Protein AF-A0A838DLK0-F1 (afdb_monomer)

Mean predicted aligned error: 10.96 Å

Structure (mmCIF, N/CA/C/O backbone):
data_AF-A0A838DLK0-F1
#
_entry.id   AF-A0A838DLK0-F1
#
loop_
_atom_site.group_PDB
_atom_site.id
_atom_site.type_symbol
_atom_site.label_atom_id
_atom_site.label_alt_id
_a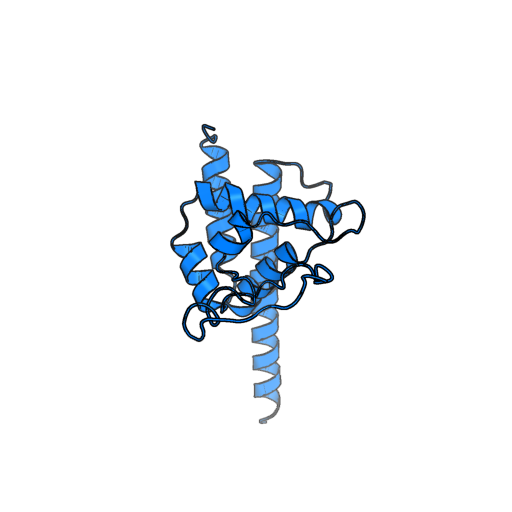tom_site.label_comp_id
_atom_site.label_asym_id
_atom_site.label_entity_id
_atom_site.label_seq_id
_atom_site.pdbx_PDB_ins_code
_atom_site.Cartn_x
_atom_site.Cartn_y
_atom_site.Cartn_z
_atom_site.occupancy
_atom_site.B_iso_or_equiv
_atom_site.auth_seq_id
_atom_site.auth_comp_id
_atom_site.auth_asym_id
_atom_site.auth_atom_id
_atom_site.pdbx_PDB_model_num
ATOM 1 N N . MET A 1 1 ? -13.043 15.532 -3.828 1.00 44.38 1 MET A N 1
ATOM 2 C CA . MET A 1 1 ? -12.126 15.824 -4.956 1.00 44.38 1 MET A CA 1
ATOM 3 C C . MET A 1 1 ? -12.440 14.840 -6.082 1.00 44.38 1 MET A C 1
ATOM 5 O O . MET A 1 1 ? -12.544 13.656 -5.796 1.00 44.38 1 MET A O 1
ATOM 9 N N . LYS A 1 2 ? -12.703 15.283 -7.321 1.00 53.03 2 LYS A N 1
ATOM 10 C CA . LYS A 1 2 ? -13.070 14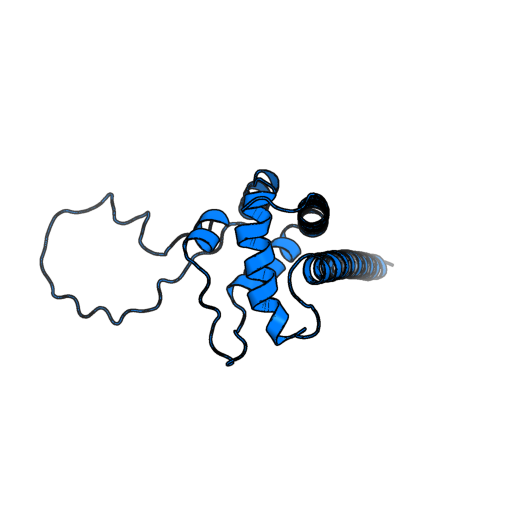.371 -8.423 1.00 53.03 2 LYS A CA 1
ATOM 11 C C . LYS A 1 2 ? -11.785 13.797 -9.023 1.00 53.03 2 LYS A C 1
ATOM 13 O O . LYS A 1 2 ? -11.069 14.506 -9.721 1.00 53.03 2 LYS A O 1
ATOM 18 N N . MET A 1 3 ? -11.459 12.552 -8.689 1.00 62.09 3 MET A N 1
ATOM 19 C CA . MET A 1 3 ? -10.243 11.901 -9.180 1.00 62.09 3 MET A CA 1
ATOM 20 C C . MET A 1 3 ? -10.361 11.653 -10.683 1.00 62.09 3 MET A C 1
ATOM 22 O O . MET A 1 3 ? -11.396 11.195 -11.171 1.00 62.09 3 MET A O 1
ATOM 26 N N . ASN A 1 4 ? -9.300 11.981 -11.419 1.00 76.12 4 ASN A N 1
ATOM 27 C CA . ASN A 1 4 ? -9.220 11.719 -12.851 1.00 76.12 4 ASN A CA 1
ATOM 28 C C . ASN A 1 4 ? -9.356 10.199 -13.096 1.00 76.12 4 ASN A C 1
ATOM 30 O O . ASN A 1 4 ? -8.825 9.390 -12.330 1.00 76.12 4 ASN A O 1
ATOM 34 N N . SER A 1 5 ? -10.072 9.794 -14.148 1.00 78.25 5 SER A N 1
ATOM 35 C CA . SER A 1 5 ? -10.295 8.382 -14.497 1.00 78.25 5 SER A CA 1
ATOM 36 C C . SER A 1 5 ? -8.986 7.604 -14.670 1.00 78.25 5 SER A C 1
ATOM 38 O O . SER A 1 5 ? -8.911 6.429 -14.303 1.00 78.25 5 SER A O 1
ATOM 40 N N . GLN A 1 6 ? -7.934 8.271 -15.153 1.00 78.50 6 GLN A N 1
ATOM 41 C CA . GLN A 1 6 ? -6.590 7.701 -15.239 1.00 78.50 6 GLN A CA 1
ATOM 42 C C . GLN A 1 6 ? -6.017 7.391 -13.856 1.00 78.50 6 GLN A C 1
ATOM 44 O O . GLN A 1 6 ? -5.591 6.266 -13.613 1.00 78.50 6 GLN A O 1
ATOM 49 N N . PHE A 1 7 ? -6.083 8.343 -12.923 1.00 81.31 7 PHE A N 1
ATOM 50 C CA . PHE A 1 7 ? -5.596 8.140 -11.558 1.00 81.31 7 PHE A CA 1
ATOM 51 C C . PHE A 1 7 ? -6.311 6.965 -10.876 1.00 81.31 7 PHE A C 1
ATOM 53 O O . PHE A 1 7 ? -5.663 6.108 -10.284 1.00 81.31 7 PHE A O 1
ATOM 60 N N . ARG A 1 8 ? -7.637 6.856 -11.035 1.00 85.44 8 ARG A N 1
ATOM 61 C CA . ARG A 1 8 ? -8.412 5.725 -10.496 1.00 85.44 8 ARG A CA 1
ATOM 62 C C . ARG A 1 8 ? -7.973 4.377 -11.079 1.00 85.44 8 ARG A C 1
ATOM 64 O O . ARG A 1 8 ? -7.964 3.377 -10.368 1.00 85.44 8 ARG A O 1
ATOM 71 N N . THR A 1 9 ? -7.610 4.349 -12.361 1.00 88.25 9 THR A N 1
ATOM 72 C CA . THR A 1 9 ? -7.126 3.134 -13.033 1.00 88.25 9 THR A CA 1
ATOM 73 C C . THR A 1 9 ? -5.785 2.690 -12.455 1.00 88.25 9 THR A C 1
ATOM 75 O O . THR A 1 9 ? -5.633 1.522 -12.104 1.00 88.25 9 THR A O 1
ATOM 78 N N . PHE A 1 10 ? -4.844 3.620 -12.279 1.00 87.88 10 PHE A N 1
ATOM 79 C CA . PHE A 1 10 ? -3.555 3.314 -11.658 1.00 87.88 10 PHE A CA 1
ATOM 80 C C . PHE A 1 10 ? -3.694 2.931 -10.186 1.00 87.88 10 PHE A C 1
ATOM 82 O O . PHE A 1 10 ? -3.082 1.957 -9.765 1.00 87.88 10 PHE A O 1
ATOM 89 N N . ALA A 1 11 ? -4.549 3.614 -9.423 1.00 90.56 11 ALA A N 1
ATOM 90 C CA . ALA A 1 11 ? -4.811 3.256 -8.033 1.00 90.56 11 ALA A CA 1
ATOM 91 C C . ALA A 1 11 ? -5.357 1.827 -7.903 1.00 90.56 11 ALA A C 1
ATOM 93 O O . ALA A 1 11 ? -4.884 1.053 -7.074 1.00 90.56 11 ALA A O 1
ATOM 94 N N . LYS A 1 12 ? -6.293 1.442 -8.780 1.00 93.06 12 LYS A N 1
ATOM 95 C CA . LYS A 1 12 ? -6.797 0.066 -8.838 1.00 93.06 12 LYS A CA 1
ATOM 96 C C . LYS A 1 12 ? -5.695 -0.928 -9.205 1.00 93.06 12 LYS A C 1
ATOM 98 O O . LYS A 1 12 ? -5.647 -2.013 -8.639 1.00 93.06 12 LYS A O 1
ATOM 103 N N . GLN A 1 13 ? -4.820 -0.569 -10.140 1.00 93.88 13 GLN A N 1
ATOM 104 C CA . GLN A 1 13 ? -3.703 -1.424 -10.528 1.00 93.88 13 GLN A CA 1
ATOM 105 C C . GLN A 1 13 ? -2.731 -1.642 -9.362 1.00 93.88 13 GLN A C 1
ATOM 107 O O . GLN A 1 13 ? -2.374 -2.782 -9.089 1.00 93.88 13 GLN A O 1
ATOM 112 N N . VAL A 1 14 ? -2.382 -0.582 -8.629 1.00 95.12 14 VAL A N 1
ATOM 113 C CA . VAL A 1 14 ? -1.575 -0.672 -7.403 1.00 95.12 14 VAL A CA 1
ATOM 114 C C . VAL A 1 14 ? -2.255 -1.572 -6.373 1.00 95.12 14 VAL A C 1
ATOM 116 O O . VAL A 1 14 ? -1.591 -2.422 -5.795 1.00 95.12 14 VAL A O 1
ATOM 119 N N . GLN A 1 15 ? -3.569 -1.437 -6.167 1.00 95.56 15 GLN A N 1
ATOM 120 C CA . GLN A 1 15 ? -4.317 -2.295 -5.243 1.00 95.56 15 GLN A CA 1
ATOM 121 C C . GLN A 1 15 ? -4.236 -3.773 -5.649 1.00 95.56 15 GLN A C 1
ATOM 123 O O . GLN A 1 15 ? -3.999 -4.628 -4.801 1.00 95.56 15 GLN A O 1
ATOM 128 N N . VAL A 1 16 ? -4.384 -4.078 -6.943 1.00 95.19 16 VAL A N 1
ATOM 129 C CA . VAL A 1 16 ? -4.248 -5.445 -7.473 1.00 95.19 16 VAL A CA 1
ATOM 130 C C . VAL A 1 16 ? -2.827 -5.975 -7.287 1.00 95.19 16 VAL A C 1
ATOM 132 O O . VAL A 1 16 ? -2.666 -7.089 -6.799 1.00 95.19 16 VAL A O 1
ATOM 135 N N . ASP A 1 17 ? -1.808 -5.192 -7.644 1.00 95.62 17 ASP A N 1
ATOM 136 C CA . ASP A 1 17 ? -0.405 -5.610 -7.540 1.00 95.62 17 ASP A CA 1
ATOM 137 C C . ASP A 1 17 ? 0.019 -5.793 -6.070 1.00 95.62 17 ASP A C 1
ATOM 139 O O . ASP A 1 17 ? 0.738 -6.734 -5.743 1.00 95.62 17 ASP A O 1
ATOM 143 N N . LEU A 1 18 ? -0.484 -4.955 -5.160 1.00 95.56 18 LEU A N 1
ATOM 144 C CA . LEU A 1 18 ? -0.260 -5.088 -3.721 1.00 95.56 18 LEU A CA 1
ATOM 145 C C . LEU A 1 18 ? -0.928 -6.359 -3.172 1.00 95.56 18 LEU A C 1
ATOM 147 O O . LEU A 1 18 ? -0.301 -7.131 -2.450 1.00 95.56 18 LEU A O 1
ATOM 151 N N . LEU A 1 19 ? -2.181 -6.618 -3.557 1.00 95.50 19 LEU A N 1
ATOM 152 C CA . LEU A 1 19 ? -2.924 -7.824 -3.176 1.00 95.50 19 LEU A CA 1
ATOM 153 C C . LEU A 1 19 ? -2.442 -9.095 -3.893 1.00 95.50 19 LEU A C 1
ATOM 155 O O . LEU A 1 19 ? -2.937 -10.178 -3.583 1.00 95.50 19 LEU A O 1
ATOM 159 N N . ALA A 1 20 ? -1.496 -8.999 -4.827 1.00 94.88 20 ALA A N 1
ATOM 160 C CA . ALA A 1 20 ? -0.830 -10.157 -5.419 1.00 94.88 20 ALA A CA 1
ATOM 161 C C . ALA A 1 20 ? 0.339 -10.668 -4.557 1.00 94.88 20 ALA A C 1
ATOM 163 O O . ALA A 1 20 ? 0.778 -11.804 -4.736 1.00 94.88 20 ALA A O 1
ATOM 164 N N . LEU A 1 21 ? 0.833 -9.869 -3.603 1.00 92.88 21 LEU A N 1
ATOM 165 C CA . LEU A 1 21 ? 1.842 -10.307 -2.637 1.00 92.88 21 LEU A CA 1
ATOM 166 C C . LEU A 1 21 ? 1.270 -11.380 -1.705 1.00 92.88 21 LEU A C 1
ATOM 168 O O . LEU A 1 21 ? 0.092 -11.338 -1.348 1.00 92.88 21 LEU A O 1
ATOM 172 N N . ASN A 1 22 ? 2.094 -12.328 -1.256 1.00 92.38 22 ASN A N 1
ATOM 173 C CA . ASN A 1 22 ? 1.677 -13.241 -0.188 1.00 92.38 22 ASN A CA 1
ATOM 174 C C . ASN A 1 22 ? 1.402 -12.458 1.117 1.00 92.38 22 ASN A C 1
ATOM 176 O O . ASN A 1 22 ? 1.761 -11.288 1.240 1.00 92.38 22 ASN A O 1
ATOM 180 N N . ASP A 1 23 ? 0.743 -13.085 2.091 1.00 91.25 23 ASP A N 1
ATOM 181 C CA . ASP A 1 23 ? 0.352 -12.414 3.341 1.00 91.25 23 ASP A CA 1
ATOM 182 C C . ASP A 1 23 ? 1.540 -11.806 4.102 1.00 91.25 23 ASP A C 1
ATOM 184 O O . ASP A 1 23 ? 1.426 -10.707 4.644 1.00 91.25 23 ASP A O 1
ATOM 188 N N . ALA A 1 24 ? 2.685 -12.493 4.123 1.00 90.12 24 ALA A N 1
ATOM 189 C CA . ALA A 1 24 ? 3.868 -12.038 4.844 1.00 90.12 24 ALA A 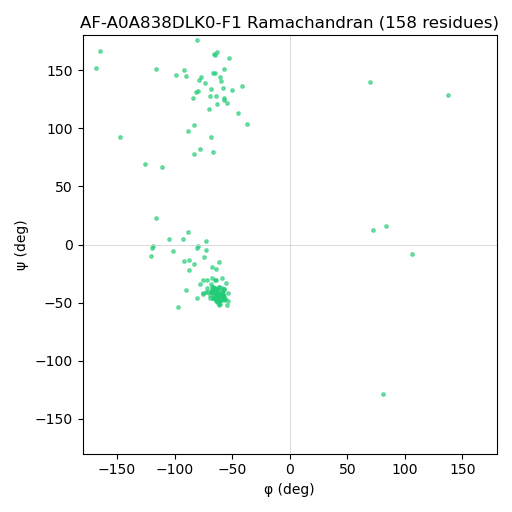CA 1
ATOM 190 C C . ALA A 1 24 ? 4.491 -10.797 4.191 1.00 90.12 24 ALA A C 1
ATOM 192 O O . ALA A 1 24 ? 4.805 -9.831 4.886 1.00 90.12 24 ALA A O 1
ATOM 193 N N . ASP A 1 25 ? 4.641 -10.801 2.868 1.00 92.00 25 ASP A N 1
ATOM 194 C CA . ASP A 1 25 ? 5.211 -9.681 2.121 1.00 92.00 25 ASP A CA 1
ATOM 195 C C . ASP A 1 25 ? 4.253 -8.492 2.097 1.00 92.00 25 ASP A C 1
ATOM 197 O O . ASP A 1 25 ? 4.684 -7.373 2.351 1.00 92.00 25 ASP A O 1
ATOM 201 N N . LEU A 1 26 ? 2.949 -8.729 1.916 1.00 93.56 26 LEU A N 1
ATOM 202 C CA . LEU A 1 26 ? 1.925 -7.691 2.037 1.00 93.56 26 LEU A CA 1
ATOM 203 C C . LEU A 1 26 ? 2.010 -6.984 3.395 1.00 93.56 26 LEU A C 1
ATOM 205 O O . LEU A 1 26 ? 2.080 -5.755 3.458 1.00 93.56 26 LEU A O 1
ATOM 209 N N . PHE A 1 27 ? 2.020 -7.765 4.478 1.00 93.44 27 PHE A N 1
ATOM 210 C CA . PHE A 1 27 ? 2.108 -7.232 5.831 1.00 93.44 27 PHE A CA 1
ATOM 211 C C . PHE A 1 27 ? 3.407 -6.455 6.042 1.00 93.44 27 PHE A C 1
ATOM 213 O O . PHE A 1 27 ? 3.365 -5.322 6.514 1.00 93.44 27 PHE A O 1
ATOM 220 N N . ARG A 1 28 ? 4.555 -7.02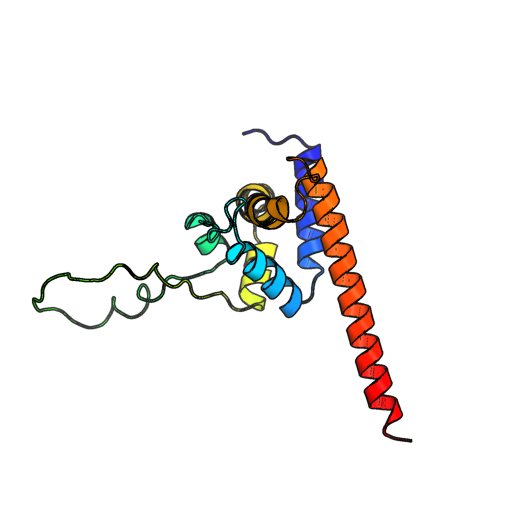2 5.652 1.00 91.56 28 ARG A N 1
ATOM 221 C CA . ARG A 1 28 ? 5.859 -6.360 5.787 1.00 91.56 28 ARG A CA 1
ATOM 222 C C . ARG A 1 28 ? 5.920 -5.055 5.006 1.00 91.56 28 ARG A C 1
ATOM 224 O O . ARG A 1 28 ? 6.406 -4.073 5.552 1.00 91.56 28 ARG A O 1
ATOM 231 N N . THR A 1 29 ? 5.413 -5.025 3.775 1.00 93.56 29 THR A N 1
ATOM 232 C CA . THR A 1 29 ? 5.386 -3.818 2.943 1.00 93.56 29 THR A CA 1
ATOM 233 C C . THR A 1 29 ? 4.548 -2.717 3.591 1.00 93.56 29 THR A C 1
ATOM 235 O O . THR A 1 29 ? 5.048 -1.608 3.763 1.00 93.56 29 THR A O 1
ATOM 238 N N . ILE A 1 30 ? 3.315 -3.013 4.021 1.00 93.81 30 ILE A N 1
ATOM 239 C CA . ILE A 1 30 ? 2.469 -2.024 4.710 1.00 93.81 30 ILE A CA 1
ATOM 240 C C . ILE A 1 30 ? 3.105 -1.574 6.027 1.00 93.81 30 ILE A C 1
ATOM 242 O O . ILE A 1 30 ? 3.163 -0.380 6.306 1.00 93.81 30 ILE A O 1
ATOM 246 N N . HIS A 1 31 ? 3.616 -2.512 6.824 1.00 90.88 31 HIS A N 1
ATOM 247 C CA . HIS A 1 31 ? 4.211 -2.204 8.119 1.00 90.88 31 HIS A CA 1
ATOM 248 C C . HIS A 1 31 ? 5.481 -1.359 7.982 1.00 90.88 31 HIS A C 1
ATOM 250 O O . HIS A 1 31 ? 5.694 -0.440 8.769 1.00 90.88 31 HIS A O 1
ATOM 256 N N . GLN A 1 32 ? 6.290 -1.612 6.951 1.00 90.06 32 GLN A N 1
ATOM 257 C CA . GLN A 1 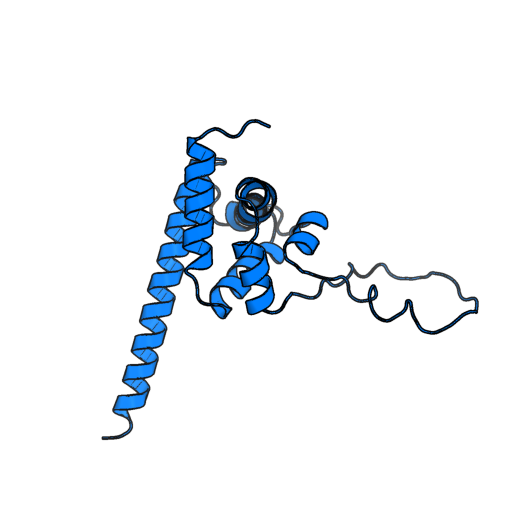32 ? 7.444 -0.782 6.620 1.00 90.06 32 GLN A CA 1
ATOM 258 C C . GLN A 1 32 ? 7.022 0.629 6.209 1.00 90.06 32 GLN A C 1
ATOM 260 O O . GLN A 1 32 ? 7.693 1.583 6.588 1.00 90.06 32 GLN A O 1
ATOM 265 N N . TRP A 1 33 ? 5.915 0.783 5.476 1.00 92.44 33 TRP A N 1
ATOM 266 C CA . TRP A 1 33 ? 5.410 2.116 5.155 1.00 92.44 33 TRP A CA 1
ATOM 267 C C . TRP A 1 33 ? 4.892 2.860 6.383 1.00 92.44 33 TRP A C 1
ATOM 269 O O . TRP A 1 33 ? 5.112 4.062 6.501 1.00 92.44 33 TRP A O 1
ATOM 279 N N . VAL A 1 34 ? 4.258 2.149 7.319 1.00 89.25 34 VAL A N 1
ATOM 280 C CA . VAL A 1 34 ? 3.817 2.720 8.599 1.00 89.25 34 VAL A CA 1
ATOM 281 C C . VAL A 1 34 ? 5.002 3.154 9.466 1.00 89.25 34 VAL A C 1
ATOM 283 O O . VAL A 1 34 ? 4.971 4.236 10.039 1.00 89.25 34 VAL A O 1
ATOM 286 N N . GLY A 1 35 ? 6.044 2.327 9.554 1.00 81.38 35 GLY A N 1
ATOM 287 C CA . GLY A 1 35 ? 7.244 2.595 10.353 1.00 81.38 35 GLY A CA 1
ATOM 288 C C . GLY A 1 35 ? 8.339 3.379 9.626 1.00 81.38 35 GLY A C 1
ATOM 289 O O . GLY A 1 35 ? 9.464 3.423 10.116 1.00 81.38 35 GLY A O 1
ATOM 290 N N . GLY A 1 36 ? 8.050 3.930 8.444 1.00 73.75 36 GLY A N 1
ATOM 291 C CA . GLY A 1 36 ? 9.027 4.657 7.641 1.00 73.75 36 GLY A CA 1
ATOM 292 C C . GLY A 1 36 ? 9.509 5.942 8.313 1.00 73.75 36 GLY A C 1
ATOM 293 O O . GLY A 1 36 ? 8.876 6.475 9.221 1.00 73.75 36 GLY A O 1
ATOM 294 N N . GLU A 1 37 ? 10.627 6.474 7.832 1.00 67.62 37 GLU A N 1
ATOM 295 C CA . GLU A 1 37 ? 11.131 7.790 8.227 1.00 67.62 37 GLU A CA 1
ATOM 296 C C . GLU A 1 37 ? 10.731 8.834 7.178 1.00 67.62 37 GLU A C 1
ATOM 298 O O . GLU A 1 37 ? 10.657 8.547 5.980 1.00 67.62 37 GLU A O 1
ATOM 303 N N . ASN A 1 38 ? 10.468 10.061 7.619 1.00 62.88 38 ASN A N 1
ATOM 304 C CA . ASN A 1 38 ? 10.228 11.202 6.745 1.00 62.88 38 ASN A CA 1
ATOM 305 C C . ASN A 1 38 ? 11.552 11.798 6.223 1.00 62.88 38 ASN A C 1
ATOM 307 O O . ASN A 1 38 ? 12.643 11.396 6.621 1.00 62.88 38 ASN A O 1
ATOM 311 N N . ALA A 1 39 ? 11.473 12.802 5.343 1.00 60.47 39 ALA A N 1
ATOM 312 C CA . ALA A 1 39 ? 12.655 13.407 4.712 1.00 60.47 39 ALA A CA 1
ATOM 313 C C . ALA A 1 39 ? 13.646 14.063 5.699 1.00 60.47 39 ALA A C 1
ATOM 315 O O . ALA A 1 39 ? 14.783 14.342 5.328 1.00 60.47 39 ALA A O 1
ATOM 316 N N . SER A 1 40 ? 13.230 14.306 6.947 1.00 60.06 40 SER A N 1
ATOM 317 C CA . SER A 1 40 ? 14.091 14.801 8.028 1.00 60.06 40 SER A CA 1
ATOM 318 C C . SER A 1 40 ? 14.713 13.691 8.889 1.00 60.06 40 SER A C 1
ATOM 320 O O . SER A 1 40 ? 15.375 14.004 9.875 1.00 60.06 40 SER A O 1
ATOM 322 N N . GLY A 1 41 ? 14.506 12.414 8.547 1.00 60.88 41 GLY A N 1
ATOM 323 C CA . GLY A 1 41 ? 14.962 11.264 9.339 1.00 60.88 41 GLY A CA 1
ATOM 324 C C . GLY A 1 41 ? 14.170 11.056 10.634 1.00 60.88 41 GLY A C 1
ATOM 325 O O . GLY A 1 41 ? 14.598 10.316 11.512 1.00 60.88 41 GLY A O 1
ATOM 326 N N . ALA A 1 42 ? 13.027 11.732 10.785 1.00 65.44 42 ALA A N 1
ATOM 327 C CA . ALA A 1 42 ? 12.121 11.528 11.907 1.00 65.44 42 ALA A CA 1
ATOM 328 C C . ALA A 1 42 ? 11.078 10.467 11.543 1.00 65.44 42 ALA A C 1
ATOM 330 O O . ALA A 1 42 ? 10.690 10.357 10.380 1.00 65.44 42 ALA A O 1
ATOM 331 N N . SER A 1 43 ? 10.595 9.725 12.542 1.00 70.25 43 SER A N 1
ATOM 332 C CA . SER A 1 43 ? 9.508 8.757 12.356 1.00 70.25 43 SER A CA 1
ATOM 333 C C . SER A 1 43 ? 8.329 9.403 11.623 1.00 70.25 43 SER A C 1
ATOM 335 O O . SER A 1 43 ? 7.930 10.533 11.936 1.00 70.25 43 SER A O 1
ATOM 337 N N . LEU A 1 44 ? 7.801 8.711 10.615 1.00 76.88 44 LEU A N 1
ATOM 338 C CA . LEU A 1 44 ? 6.666 9.191 9.850 1.00 76.88 44 LEU A CA 1
ATOM 339 C C . LEU A 1 44 ? 5.450 9.309 10.775 1.00 76.88 44 LEU A C 1
ATOM 341 O O . LEU A 1 44 ? 4.990 8.333 11.362 1.00 76.88 44 LEU A O 1
ATOM 345 N N . ASN A 1 45 ? 4.901 10.520 10.887 1.00 80.19 45 ASN A N 1
ATOM 346 C CA . ASN A 1 45 ? 3.662 10.742 11.622 1.00 80.19 45 ASN A CA 1
ATOM 347 C C . ASN A 1 45 ? 2.468 10.295 10.764 1.00 80.19 45 ASN A C 1
ATOM 349 O O . ASN A 1 45 ? 1.861 11.101 10.054 1.00 80.19 45 ASN A O 1
ATOM 353 N N . VAL A 1 46 ? 2.183 8.992 10.777 1.00 84.75 46 VAL A N 1
ATOM 354 C CA . VAL A 1 46 ? 1.048 8.411 10.056 1.00 84.75 46 VAL A CA 1
ATOM 355 C C . VAL A 1 46 ? -0.253 8.854 10.719 1.00 84.75 46 VAL A C 1
ATOM 357 O O . VAL A 1 46 ? -0.436 8.686 11.922 1.00 84.75 46 VAL A O 1
ATOM 360 N N . ALA A 1 47 ? -1.177 9.396 9.923 1.00 87.44 47 ALA A N 1
ATOM 361 C CA . ALA A 1 47 ? -2.488 9.801 10.415 1.00 87.44 47 ALA A CA 1
ATOM 362 C C . ALA A 1 47 ? -3.230 8.617 11.057 1.00 87.44 47 ALA A C 1
ATOM 364 O O . ALA A 1 47 ? -3.302 7.531 10.479 1.00 87.44 47 ALA A O 1
ATOM 365 N N . GLU A 1 48 ? -3.832 8.845 12.220 1.00 89.50 48 GLU A N 1
ATOM 366 C CA . GLU A 1 48 ? -4.520 7.804 12.994 1.00 89.50 48 GLU A CA 1
ATOM 367 C C . GLU A 1 48 ? -5.656 7.150 12.211 1.00 89.50 48 GLU A C 1
ATOM 369 O O . GLU A 1 48 ? -5.809 5.934 12.253 1.00 89.50 48 GLU A O 1
ATOM 374 N N . ASP A 1 49 ? -6.386 7.936 11.416 1.00 89.81 49 ASP A N 1
ATOM 375 C CA . ASP A 1 49 ? -7.428 7.429 10.522 1.00 89.81 49 ASP A CA 1
ATOM 376 C C . ASP A 1 49 ? -6.879 6.378 9.548 1.00 89.81 49 ASP A C 1
ATOM 378 O O . ASP A 1 49 ? -7.530 5.372 9.282 1.00 89.81 49 ASP A O 1
ATOM 382 N N . THR A 1 50 ? -5.658 6.572 9.037 1.00 91.75 50 THR A N 1
ATOM 383 C CA . THR A 1 50 ? -4.996 5.594 8.163 1.00 91.75 50 THR A CA 1
ATOM 384 C C . THR A 1 50 ? -4.650 4.321 8.928 1.00 91.75 50 THR A C 1
ATOM 386 O O . THR A 1 50 ? -4.865 3.230 8.406 1.00 91.75 50 THR A O 1
ATOM 389 N N . LEU A 1 51 ? -4.156 4.440 10.162 1.00 91.31 51 LEU A N 1
ATOM 390 C CA . LEU A 1 51 ? -3.836 3.288 11.011 1.00 91.31 51 LEU A CA 1
ATOM 391 C C . LEU A 1 51 ? -5.097 2.474 11.326 1.00 91.31 51 LEU A C 1
ATOM 393 O O . LEU A 1 51 ? -5.120 1.266 11.092 1.00 91.31 51 LEU A O 1
ATOM 397 N N . LEU A 1 52 ? -6.172 3.142 11.745 1.00 91.44 52 LEU A N 1
ATOM 398 C CA . LEU A 1 52 ? -7.460 2.516 12.043 1.00 91.44 52 LEU A CA 1
ATOM 399 C C . LEU A 1 52 ? -8.070 1.831 10.814 1.00 91.44 52 LEU A C 1
ATOM 401 O O . LEU A 1 52 ? -8.525 0.693 10.904 1.00 91.44 52 LEU A O 1
ATOM 405 N N . VAL A 1 53 ? -8.037 2.479 9.644 1.00 93.88 53 VAL A N 1
ATOM 406 C CA . VAL A 1 53 ? -8.537 1.899 8.382 1.00 93.88 53 VAL A CA 1
ATOM 407 C C . VAL A 1 53 ? -7.727 0.671 7.953 1.00 93.88 53 VAL A C 1
ATOM 409 O O . VAL A 1 53 ? -8.272 -0.246 7.336 1.00 93.88 53 VAL A O 1
ATOM 412 N N . LEU A 1 54 ? -6.439 0.624 8.294 1.00 93.44 54 LEU A N 1
ATOM 413 C CA . LEU A 1 54 ? -5.584 -0.543 8.082 1.00 93.44 54 LEU A CA 1
ATOM 414 C C . LEU A 1 54 ? -5.765 -1.624 9.159 1.00 93.44 54 LEU A C 1
ATOM 416 O O . LEU A 1 54 ? -5.172 -2.692 9.032 1.00 93.44 54 LEU A O 1
ATOM 420 N N . GLY A 1 55 ? -6.591 -1.386 10.180 1.00 92.19 55 GLY A N 1
ATOM 421 C CA . GLY A 1 55 ? -6.865 -2.331 11.261 1.00 92.19 55 GLY A CA 1
ATOM 422 C C . GLY A 1 55 ? -5.831 -2.312 12.386 1.00 92.19 55 GLY A C 1
ATOM 423 O O . GLY A 1 55 ? -5.779 -3.259 13.166 1.00 92.19 55 GLY A O 1
ATOM 424 N N . TYR A 1 56 ? -4.997 -1.273 12.468 1.00 91.06 56 TYR A N 1
ATOM 425 C CA . TYR A 1 56 ? -4.153 -1.063 13.639 1.00 91.06 56 TYR A CA 1
ATOM 426 C C . TYR A 1 56 ? -5.011 -0.572 14.804 1.00 91.06 56 TYR A C 1
ATOM 428 O O . TYR A 1 56 ? -5.873 0.292 14.634 1.00 91.06 56 TYR A O 1
ATOM 436 N N . THR A 1 57 ? -4.741 -1.085 15.998 1.00 89.12 57 THR A N 1
ATOM 437 C CA . THR A 1 57 ? -5.443 -0.707 17.229 1.00 89.12 57 THR A CA 1
ATOM 438 C C . THR A 1 57 ? -4.476 -0.044 18.202 1.00 89.12 57 THR A C 1
ATOM 440 O O . THR A 1 57 ? -3.276 -0.308 18.178 1.00 89.12 57 THR A O 1
ATOM 443 N N . ARG A 1 58 ? -4.965 0.859 19.053 1.00 83.94 58 ARG A N 1
ATOM 444 C CA . ARG A 1 58 ? -4.141 1.429 20.127 1.00 83.94 58 ARG A CA 1
ATOM 445 C C . ARG A 1 58 ? -4.071 0.450 21.293 1.00 83.94 58 ARG A C 1
ATOM 447 O O . ARG A 1 58 ? -5.114 -0.019 21.756 1.00 83.94 58 ARG A O 1
ATOM 454 N N . GLU A 1 59 ? -2.871 0.201 21.813 1.00 70.81 59 GLU A N 1
ATOM 455 C CA . GLU A 1 59 ? -2.734 -0.458 23.115 1.00 70.81 59 GLU A CA 1
ATOM 456 C C . GLU A 1 59 ? -3.487 0.349 24.183 1.00 70.81 59 GLU A C 1
ATOM 458 O O . GLU A 1 59 ? -3.277 1.553 24.318 1.00 70.81 59 GLU A O 1
ATOM 463 N N . GLY A 1 60 ? -4.413 -0.308 24.893 1.00 59.88 60 GLY A N 1
ATOM 464 C CA . GLY A 1 60 ? -5.191 0.278 25.995 1.00 59.88 60 GLY A CA 1
ATOM 465 C C . GLY A 1 60 ? -6.664 0.601 25.705 1.00 59.88 60 GLY A C 1
ATOM 466 O O . GLY A 1 60 ? -7.401 0.912 26.631 1.00 59.88 60 GLY A O 1
ATOM 467 N N . SER A 1 61 ? -7.157 0.505 24.461 1.00 51.62 61 SER A N 1
ATOM 468 C CA . SER A 1 61 ? -8.546 0.921 24.155 1.00 51.62 61 SER A CA 1
ATOM 469 C C . SER A 1 61 ? -9.622 -0.178 24.235 1.00 51.62 61 SER A C 1
ATOM 471 O O . SER A 1 61 ? -10.801 0.161 24.287 1.00 51.62 61 SER A O 1
ATOM 473 N N . GLU A 1 62 ? -9.275 -1.471 24.291 1.00 48.66 62 GLU A N 1
ATOM 474 C CA . GLU A 1 62 ? -10.282 -2.558 24.215 1.00 48.66 62 GLU A CA 1
ATOM 475 C C . GLU A 1 62 ? -10.365 -3.502 25.427 1.00 48.66 62 GLU A C 1
ATOM 477 O O . GLU A 1 62 ? -11.270 -4.333 25.482 1.00 48.66 62 GLU A O 1
ATOM 482 N N . THR A 1 63 ? -9.516 -3.351 26.449 1.00 43.69 63 THR A N 1
ATOM 483 C CA . THR A 1 63 ? -9.549 -4.233 27.639 1.00 43.69 63 THR A CA 1
ATOM 484 C C . THR A 1 63 ? -9.793 -3.540 28.978 1.00 43.69 63 THR A C 1
ATOM 486 O O . THR A 1 63 ? -10.087 -4.233 29.948 1.00 43.69 63 THR A O 1
ATOM 489 N N . GLU A 1 64 ? -9.771 -2.207 29.055 1.00 43.25 64 GLU A N 1
ATOM 490 C CA . GLU A 1 64 ? -10.001 -1.487 30.324 1.00 43.25 64 GLU A CA 1
ATOM 491 C C . GLU A 1 64 ? -11.415 -0.905 30.476 1.00 43.25 64 GLU A C 1
ATOM 493 O O . GLU A 1 64 ? -11.789 -0.457 31.555 1.00 43.25 64 GLU A O 1
ATOM 498 N N . ALA A 1 65 ? -12.270 -0.987 29.452 1.00 42.72 65 ALA A N 1
ATOM 499 C CA . ALA A 1 65 ? -13.636 -0.458 29.536 1.00 42.72 65 ALA A CA 1
ATOM 500 C C . ALA A 1 65 ? -14.638 -1.374 30.273 1.00 42.72 65 ALA A C 1
ATOM 502 O O . ALA A 1 65 ? -15.806 -1.010 30.408 1.00 42.72 65 ALA A O 1
ATOM 503 N N . LEU A 1 66 ? -14.226 -2.560 30.744 1.00 47.72 66 LEU A N 1
ATOM 504 C CA . LEU A 1 66 ? -15.148 -3.532 31.353 1.00 47.72 66 LEU A CA 1
ATOM 505 C C . LEU A 1 66 ? -14.867 -3.901 32.811 1.00 47.72 66 LEU A C 1
ATOM 507 O O . LEU A 1 66 ? -15.659 -4.648 33.382 1.00 47.72 66 LEU A O 1
ATOM 511 N N . LEU A 1 67 ? -13.821 -3.378 33.456 1.00 46.44 67 LEU A N 1
ATOM 512 C CA . LEU A 1 67 ? -13.528 -3.726 34.849 1.00 46.44 67 LEU A CA 1
ATOM 513 C C . LEU A 1 67 ? -12.896 -2.552 35.618 1.00 46.44 67 LEU A C 1
ATOM 515 O O . LEU A 1 67 ? -11.678 -2.453 35.654 1.00 46.44 67 LEU A O 1
ATOM 519 N N . HIS A 1 68 ? -13.741 -1.753 36.285 1.00 39.16 68 HIS A N 1
ATOM 520 C CA . HIS A 1 68 ? -13.598 -1.198 37.655 1.00 39.16 68 HIS A CA 1
ATOM 521 C C . HIS A 1 68 ? -14.011 0.286 37.791 1.00 39.16 68 HIS A C 1
ATOM 523 O O . HIS A 1 68 ? -13.519 1.140 37.059 1.00 39.16 68 HIS A O 1
ATOM 529 N N . PRO A 1 69 ? -14.886 0.622 38.762 1.00 51.19 69 PRO A N 1
ATOM 530 C CA . PRO A 1 69 ? -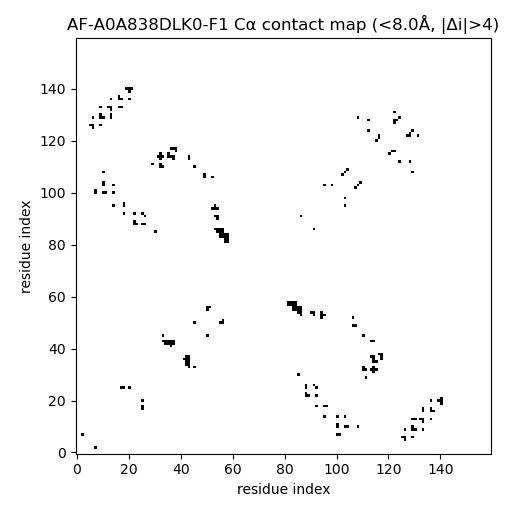15.096 1.988 39.236 1.00 51.19 69 PRO A CA 1
ATOM 531 C C . PRO A 1 69 ? -14.156 2.336 40.416 1.00 51.19 69 PRO A C 1
ATOM 533 O O . PRO A 1 69 ? -13.959 1.499 41.293 1.00 51.19 69 PRO A O 1
ATOM 536 N N . GLN A 1 70 ? -13.700 3.601 40.470 1.00 49.22 70 GLN A N 1
ATOM 537 C CA . GLN A 1 70 ? -12.845 4.250 41.501 1.00 49.22 70 GLN A CA 1
ATOM 538 C C . GLN A 1 70 ? -11.379 3.757 41.524 1.00 49.22 70 GLN A C 1
ATOM 540 O O . GLN A 1 70 ? -11.123 2.580 41.344 1.00 49.22 70 GLN A O 1
ATOM 545 N N . ASP A 1 71 ? -10.336 4.570 41.711 1.00 39.94 71 ASP A N 1
ATOM 546 C CA . ASP A 1 71 ? -10.151 5.712 42.611 1.00 39.94 71 ASP A CA 1
ATOM 547 C C . ASP A 1 71 ? -8.906 6.539 42.174 1.00 39.94 71 ASP A C 1
ATOM 549 O O . ASP A 1 71 ? -8.098 6.090 41.365 1.00 39.94 71 ASP A O 1
ATOM 553 N N . ASN A 1 72 ? -8.770 7.748 42.719 1.00 46.84 72 ASN A N 1
ATOM 554 C CA . ASN A 1 72 ? -7.740 8.776 42.487 1.00 46.84 72 ASN A CA 1
ATOM 555 C C . ASN A 1 72 ? -6.264 8.320 42.351 1.00 46.84 72 ASN A C 1
ATOM 557 O O . ASN A 1 72 ? -5.747 7.665 43.254 1.00 46.84 72 ASN A O 1
ATOM 561 N N . ALA A 1 73 ? -5.535 8.882 41.371 1.00 41.38 73 ALA A N 1
ATOM 562 C CA . ALA A 1 73 ? -4.119 9.301 41.474 1.00 41.38 73 ALA A CA 1
ATOM 563 C C . ALA A 1 73 ? -3.703 10.167 40.253 1.00 41.38 73 ALA A C 1
ATOM 565 O O . ALA A 1 73 ? -4.321 10.039 39.197 1.00 41.38 73 ALA A O 1
ATOM 566 N N . PRO A 1 74 ? -2.724 11.090 40.384 1.00 42.75 74 PRO A N 1
ATOM 567 C CA . PRO A 1 74 ? -2.510 12.184 39.439 1.00 42.75 74 PRO A CA 1
ATOM 568 C C . PRO A 1 74 ? -1.776 11.735 38.171 1.00 42.75 74 PRO A C 1
ATOM 570 O O . PRO A 1 74 ? -0.847 10.931 38.219 1.00 42.75 74 PRO A O 1
ATOM 573 N N . ALA A 1 75 ? -2.205 12.305 37.047 1.00 41.72 75 ALA A N 1
ATOM 574 C CA . ALA A 1 75 ? -1.629 12.116 35.726 1.00 41.72 75 ALA A CA 1
ATOM 575 C C . ALA A 1 75 ? -0.232 12.752 35.629 1.00 41.72 75 ALA A C 1
ATOM 577 O O . ALA A 1 75 ? -0.101 13.924 35.292 1.00 41.72 75 ALA A O 1
ATOM 578 N N . ASP A 1 76 ? 0.795 11.953 35.900 1.00 40.84 76 ASP A N 1
ATOM 579 C CA . ASP A 1 76 ? 2.125 12.100 35.304 1.00 40.84 76 ASP A CA 1
ATOM 580 C C . ASP A 1 76 ? 2.336 10.901 34.368 1.00 40.84 76 ASP A C 1
ATOM 582 O O . ASP A 1 76 ? 3.130 9.997 34.624 1.00 40.84 76 ASP A O 1
ATOM 586 N N . GLU A 1 77 ? 1.555 10.852 33.288 1.00 38.12 77 GLU A N 1
ATOM 587 C CA . GLU A 1 77 ? 1.884 9.993 32.157 1.00 38.12 77 GLU A CA 1
ATOM 588 C C . GLU A 1 77 ? 2.791 10.784 31.222 1.00 38.12 77 GLU A C 1
ATOM 590 O O . GLU A 1 77 ? 2.348 11.586 30.399 1.00 38.12 77 GLU A O 1
ATOM 595 N N . ASP A 1 78 ? 4.091 10.539 31.382 1.00 36.50 78 ASP A N 1
ATOM 596 C CA . ASP A 1 78 ? 5.053 10.557 30.286 1.00 36.50 78 ASP A CA 1
ATOM 597 C C . ASP A 1 78 ? 4.351 9.966 29.056 1.00 36.50 78 ASP A C 1
ATOM 599 O O . ASP A 1 78 ? 4.097 8.759 28.996 1.00 36.50 78 ASP A O 1
ATOM 603 N N . ALA A 1 79 ? 3.952 10.833 28.123 1.00 39.16 79 ALA A N 1
ATOM 604 C CA . ALA A 1 79 ? 3.206 10.476 26.928 1.00 39.16 79 ALA A CA 1
ATOM 605 C C . ALA A 1 79 ? 4.099 9.620 26.025 1.00 39.16 79 ALA A C 1
ATOM 607 O O . ALA A 1 79 ? 4.694 10.096 25.055 1.00 39.16 79 ALA A O 1
ATOM 608 N N . ARG A 1 80 ? 4.221 8.333 26.357 1.00 40.78 80 ARG A N 1
ATOM 609 C CA . ARG A 1 80 ? 4.729 7.332 25.432 1.00 40.78 80 ARG A CA 1
ATOM 610 C C . ARG A 1 80 ? 3.818 7.408 24.211 1.00 40.78 80 ARG A C 1
ATOM 612 O O . ARG A 1 80 ? 2.598 7.345 24.383 1.00 40.78 80 ARG A O 1
ATOM 619 N N . PRO A 1 81 ? 4.368 7.590 23.000 1.00 50.00 81 PRO A N 1
ATOM 620 C CA . PRO A 1 81 ? 3.549 7.616 21.801 1.00 50.00 81 PRO A CA 1
ATOM 621 C C . PRO A 1 81 ? 2.738 6.324 21.792 1.00 50.00 81 PRO A C 1
ATOM 623 O O . PRO A 1 81 ? 3.322 5.246 21.903 1.00 50.00 81 PRO A O 1
ATOM 626 N N . SER A 1 82 ? 1.409 6.453 21.772 1.00 57.69 82 SER A N 1
ATOM 627 C CA . SER A 1 82 ? 0.477 5.333 21.864 1.00 57.69 82 SER A CA 1
ATOM 628 C C . SER A 1 82 ? 0.946 4.220 20.935 1.00 57.69 82 SER A C 1
ATOM 630 O O . SER A 1 82 ? 1.013 4.406 19.718 1.00 57.69 82 SER A O 1
ATOM 632 N N . GLN A 1 83 ? 1.359 3.095 21.515 1.00 77.19 83 GLN A N 1
ATOM 633 C CA . GLN A 1 83 ? 1.914 2.000 20.743 1.00 77.19 83 GLN A CA 1
ATOM 634 C C . GLN A 1 83 ? 0.764 1.377 19.947 1.00 77.19 83 GLN A C 1
ATOM 636 O O . GLN A 1 83 ? -0.232 0.921 20.508 1.00 77.19 83 GLN A O 1
ATOM 641 N N . TRP A 1 84 ? 0.855 1.446 18.621 1.00 85.56 84 TRP A N 1
ATOM 642 C CA . TRP A 1 84 ? -0.142 0.862 17.732 1.00 85.56 84 TRP A CA 1
ATOM 643 C C . TRP A 1 84 ? 0.164 -0.622 17.531 1.00 85.56 84 TRP A C 1
ATOM 645 O O . TRP A 1 84 ? 1.267 -0.988 17.118 1.00 85.56 84 TRP A O 1
ATOM 655 N N . GLN A 1 85 ? -0.814 -1.483 17.794 1.00 88.19 85 GLN A N 1
ATOM 656 C CA . GLN A 1 85 ? -0.746 -2.904 17.484 1.00 88.19 85 GLN A CA 1
ATOM 657 C C . GLN A 1 85 ? -1.098 -3.126 16.019 1.00 88.19 85 GLN A C 1
ATOM 659 O O . GLN A 1 85 ? -2.099 -2.617 15.517 1.00 88.19 85 GLN A O 1
ATOM 664 N N . ALA A 1 86 ? -0.262 -3.899 15.330 1.00 89.94 86 ALA A N 1
ATOM 665 C CA . ALA A 1 86 ? -0.495 -4.246 13.940 1.00 89.94 86 ALA A CA 1
ATOM 666 C C . ALA A 1 86 ? -1.576 -5.340 13.812 1.00 89.94 86 ALA A C 1
ATOM 668 O O . ALA A 1 86 ? -1.619 -6.258 14.636 1.00 89.94 86 ALA A O 1
ATOM 669 N N . PRO A 1 87 ? -2.415 -5.294 12.763 1.00 91.12 87 PRO A N 1
ATOM 670 C CA . PRO A 1 87 ? -3.394 -6.342 12.479 1.00 91.12 87 PRO A CA 1
ATOM 671 C C . PRO A 1 87 ? -2.712 -7.668 12.118 1.00 91.12 87 PRO A C 1
ATOM 673 O O . PRO A 1 87 ? -1.553 -7.706 11.702 1.00 91.12 87 PRO A O 1
ATOM 676 N N . SER A 1 88 ? -3.459 -8.775 12.161 1.00 93.12 88 SER A N 1
ATOM 677 C CA . SER A 1 88 ? -2.972 -10.013 11.545 1.00 93.12 88 SER A CA 1
ATOM 678 C C . SER A 1 88 ? -2.851 -9.849 10.016 1.00 93.12 88 SER A C 1
ATOM 680 O O . SER A 1 88 ? -3.677 -9.154 9.412 1.00 93.12 88 SER A O 1
ATOM 682 N N . PRO A 1 89 ? -1.884 -10.513 9.350 1.00 92.88 89 PRO A N 1
ATOM 683 C CA . PRO A 1 89 ? -1.707 -10.405 7.898 1.00 92.88 89 PRO A CA 1
ATOM 684 C C . PRO A 1 89 ? -2.980 -10.706 7.092 1.00 92.88 89 PRO A C 1
ATOM 686 O O . PRO A 1 89 ? -3.329 -9.978 6.163 1.00 92.88 89 PRO A O 1
ATOM 689 N N . HIS A 1 90 ? -3.729 -11.735 7.498 1.00 93.38 90 HIS A N 1
ATOM 690 C CA . HIS A 1 90 ? -4.993 -12.100 6.861 1.00 93.38 90 HIS A CA 1
ATOM 691 C C . HIS A 1 90 ? -6.080 -11.033 7.074 1.00 93.38 90 HIS A C 1
ATOM 693 O O . HIS A 1 90 ? -6.864 -10.743 6.164 1.00 93.38 90 HIS A O 1
ATOM 699 N N . HIS A 1 91 ? -6.153 -10.436 8.270 1.00 93.62 91 HIS A N 1
ATOM 700 C CA . HIS A 1 91 ? -7.110 -9.367 8.548 1.00 93.62 91 HIS A CA 1
ATOM 701 C C . HIS A 1 91 ? -6.809 -8.128 7.699 1.00 93.62 91 HIS A C 1
ATOM 703 O O . HIS A 1 91 ? -7.703 -7.629 7.017 1.00 93.62 91 HIS A O 1
ATOM 709 N N . LEU A 1 92 ? -5.539 -7.719 7.632 1.00 94.62 92 LEU A N 1
ATOM 710 C CA . LEU A 1 92 ? -5.080 -6.630 6.769 1.00 94.62 92 LEU A CA 1
ATOM 711 C C . LEU A 1 92 ? -5.440 -6.878 5.297 1.00 94.62 92 LEU A C 1
ATOM 713 O O . LEU A 1 92 ? -6.003 -6.004 4.640 1.00 94.62 92 LEU A O 1
ATOM 717 N N . ARG A 1 93 ? -5.180 -8.085 4.778 1.00 96.31 93 ARG A N 1
ATOM 718 C CA . ARG A 1 93 ? -5.561 -8.454 3.407 1.00 96.31 93 ARG A CA 1
ATOM 719 C C . ARG A 1 93 ? -7.062 -8.326 3.177 1.00 96.31 93 ARG A C 1
ATOM 721 O O . ARG A 1 93 ? -7.485 -7.813 2.141 1.00 96.31 93 ARG A O 1
ATOM 728 N N . THR A 1 94 ? -7.861 -8.788 4.136 1.00 95.75 94 THR A N 1
ATOM 729 C CA . THR A 1 94 ? -9.324 -8.718 4.062 1.00 95.75 94 THR A CA 1
ATOM 730 C C . THR A 1 94 ? -9.786 -7.265 3.975 1.00 95.75 94 THR A C 1
ATOM 732 O O . THR A 1 94 ? -10.556 -6.937 3.074 1.00 95.75 94 THR A O 1
ATOM 735 N N . LEU A 1 95 ? -9.257 -6.388 4.836 1.00 95.88 95 LEU A N 1
ATOM 736 C CA . LEU A 1 95 ? -9.552 -4.952 4.819 1.00 95.88 95 LEU A CA 1
ATOM 737 C C . LEU A 1 95 ? -9.163 -4.307 3.485 1.00 95.88 95 LEU A C 1
ATOM 739 O O . LEU A 1 95 ? -9.973 -3.622 2.870 1.00 95.88 95 LEU A O 1
ATOM 743 N N . LEU A 1 96 ? -7.955 -4.573 2.984 1.00 95.44 96 LEU A N 1
ATOM 744 C CA . LEU A 1 96 ? -7.484 -4.027 1.706 1.00 95.44 96 LEU A CA 1
ATOM 745 C C . LEU A 1 96 ? -8.286 -4.537 0.501 1.00 95.44 96 LEU A C 1
ATOM 747 O O . LEU A 1 96 ? -8.427 -3.821 -0.491 1.00 95.44 96 LEU A O 1
ATOM 751 N N . THR A 1 97 ? -8.816 -5.759 0.576 1.00 95.25 97 THR A N 1
ATOM 752 C CA . THR A 1 97 ? -9.646 -6.354 -0.482 1.00 95.25 97 THR A CA 1
ATOM 753 C C . THR A 1 97 ? -11.029 -5.710 -0.548 1.00 95.25 97 THR A C 1
ATOM 755 O O . THR A 1 97 ? -11.569 -5.523 -1.637 1.00 95.25 97 THR A O 1
ATOM 758 N N . THR A 1 98 ? -11.615 -5.369 0.602 1.00 95.25 98 THR A N 1
ATOM 759 C CA . THR A 1 98 ? -12.945 -4.744 0.679 1.00 95.25 98 THR A CA 1
ATOM 760 C C . THR A 1 98 ? -12.905 -3.218 0.570 1.00 95.25 98 THR A C 1
ATOM 762 O O . THR A 1 98 ? -13.943 -2.596 0.346 1.00 95.25 98 THR A O 1
ATOM 765 N N . MET A 1 99 ? -11.723 -2.611 0.698 1.00 95.38 99 MET A N 1
ATOM 766 C CA . MET A 1 99 ? -11.515 -1.168 0.625 1.00 95.38 99 MET A CA 1
ATOM 767 C C . MET A 1 99 ? -11.858 -0.603 -0.760 1.00 95.38 99 MET A C 1
ATOM 769 O O . MET A 1 99 ? -11.337 -1.055 -1.785 1.00 95.38 99 MET A O 1
ATOM 773 N N . ASP A 1 100 ? -12.700 0.438 -0.790 1.00 94.50 100 ASP A N 1
ATOM 774 C CA . ASP A 1 100 ? -12.975 1.187 -2.018 1.00 94.50 100 ASP A CA 1
ATOM 775 C C . ASP A 1 100 ? -11.693 1.825 -2.563 1.00 94.50 100 ASP A C 1
ATOM 777 O O . ASP A 1 100 ? -10.856 2.326 -1.814 1.00 94.50 100 ASP A O 1
ATOM 781 N N . VAL A 1 101 ? -11.570 1.874 -3.888 1.00 92.56 101 VAL A N 1
ATOM 782 C CA . VAL A 1 101 ? -10.370 2.381 -4.565 1.00 92.56 101 VAL A CA 1
ATOM 783 C C . VAL A 1 101 ? -10.039 3.835 -4.203 1.00 92.56 101 VAL A C 1
ATOM 785 O O . VAL A 1 101 ? -8.869 4.216 -4.222 1.00 92.56 101 VAL A O 1
ATOM 788 N N . ASN A 1 102 ? -11.034 4.666 -3.867 1.00 91.56 102 ASN A N 1
ATOM 789 C CA 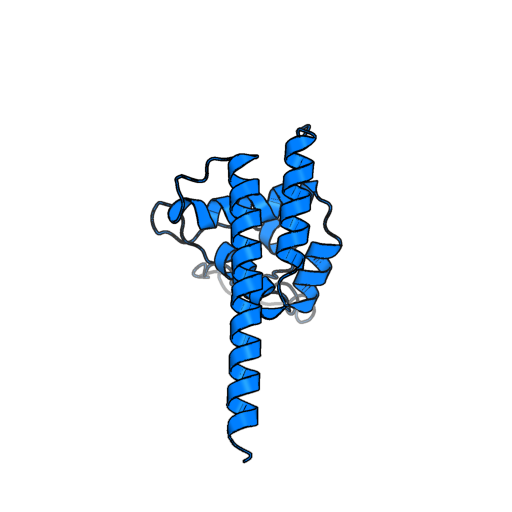. ASN A 1 102 ? -10.772 6.047 -3.462 1.00 91.56 102 ASN A CA 1
ATOM 790 C C . ASN A 1 102 ? -10.205 6.103 -2.040 1.00 91.56 102 ASN A C 1
ATOM 792 O O . ASN A 1 102 ? -9.242 6.829 -1.815 1.00 91.56 102 ASN A O 1
ATOM 796 N N . LEU A 1 103 ? -10.749 5.304 -1.114 1.00 92.81 103 LEU A N 1
ATOM 797 C CA . LEU A 1 103 ? -10.196 5.155 0.238 1.00 92.81 103 LEU A CA 1
ATOM 798 C C . LEU A 1 103 ? -8.790 4.552 0.191 1.00 92.81 103 LEU A C 1
ATOM 800 O O . LEU A 1 103 ? -7.880 5.055 0.843 1.00 92.81 103 LEU A O 1
ATOM 804 N N . PHE A 1 104 ? -8.588 3.541 -0.653 1.00 94.75 104 PHE A N 1
ATOM 805 C CA . PHE A 1 104 ? -7.281 2.941 -0.888 1.00 94.75 104 PHE A CA 1
ATOM 806 C C . PHE A 1 104 ? -6.264 3.979 -1.364 1.00 94.75 104 PHE A C 1
ATOM 808 O O . PHE A 1 104 ? -5.167 4.076 -0.823 1.00 94.75 104 PHE A O 1
ATOM 815 N N . ALA A 1 105 ? -6.628 4.804 -2.343 1.00 92.75 105 ALA A N 1
ATOM 816 C CA . ALA A 1 105 ? -5.747 5.866 -2.800 1.00 92.75 105 ALA A CA 1
ATOM 817 C C . ALA A 1 105 ? -5.475 6.917 -1.716 1.00 92.75 105 ALA A C 1
ATOM 819 O O . ALA A 1 105 ? -4.336 7.343 -1.548 1.00 92.75 105 ALA A O 1
ATOM 820 N N . GLN A 1 106 ? -6.508 7.322 -0.980 1.00 92.94 106 GLN A N 1
ATOM 821 C CA . GLN A 1 106 ? -6.392 8.336 0.060 1.00 92.94 106 GLN A CA 1
ATOM 822 C C . GLN A 1 106 ? -5.476 7.890 1.202 1.00 92.94 106 GLN A C 1
ATOM 824 O O . GLN A 1 106 ? -4.672 8.695 1.666 1.00 92.94 106 GLN A O 1
ATOM 829 N N . HIS A 1 107 ? -5.581 6.636 1.637 1.00 94.25 107 HIS A N 1
ATOM 830 C CA . HIS A 1 107 ? -4.849 6.134 2.796 1.00 94.25 107 HIS A CA 1
ATOM 831 C C . HIS A 1 107 ? -3.572 5.394 2.397 1.00 94.25 107 HIS A C 1
ATOM 833 O O . HIS A 1 107 ? -2.489 5.756 2.846 1.00 94.25 107 HIS A O 1
ATOM 839 N N . VAL A 1 108 ? -3.668 4.395 1.519 1.00 95.00 108 VAL A N 1
ATOM 840 C CA . VAL A 1 108 ? -2.558 3.479 1.214 1.00 95.00 108 VAL A CA 1
ATOM 841 C C . VAL A 1 108 ? -1.561 4.092 0.237 1.00 95.00 108 VAL A C 1
ATOM 843 O O . VAL A 1 108 ? -0.361 4.034 0.485 1.00 95.00 108 VAL A O 1
ATOM 846 N N . ILE A 1 109 ? -2.023 4.710 -0.856 1.00 94.06 109 ILE A N 1
ATOM 847 C CA . ILE A 1 109 ? -1.104 5.332 -1.829 1.00 94.06 109 ILE A CA 1
ATOM 848 C C . ILE A 1 109 ? -0.420 6.552 -1.207 1.00 94.06 109 ILE A C 1
ATOM 850 O O . ILE A 1 109 ? 0.784 6.718 -1.381 1.00 94.06 109 ILE A O 1
ATOM 854 N N . THR A 1 110 ? -1.150 7.367 -0.442 1.00 92.56 110 THR A N 1
ATOM 855 C CA . THR A 1 110 ? -0.562 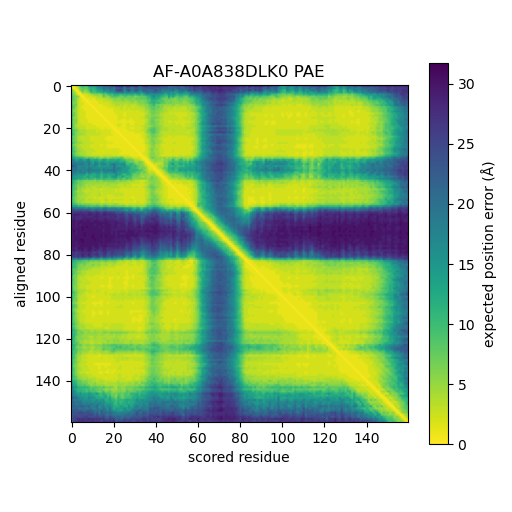8.490 0.307 1.00 92.56 110 THR A CA 1
ATOM 856 C C . THR A 1 110 ? 0.481 8.013 1.316 1.00 92.56 110 THR A C 1
ATOM 858 O O . THR A 1 110 ? 1.565 8.586 1.375 1.00 92.56 110 THR A O 1
ATOM 861 N N . LEU A 1 111 ? 0.193 6.948 2.073 1.00 93.56 111 LEU A N 1
ATOM 862 C CA . LEU A 1 111 ? 1.144 6.356 3.017 1.00 93.56 111 LEU A CA 1
ATOM 863 C C . LEU A 1 111 ? 2.402 5.840 2.303 1.00 93.56 111 LEU A C 1
ATOM 865 O O . LEU A 1 111 ? 3.521 6.152 2.709 1.00 93.56 111 LEU A O 1
ATOM 869 N N . ALA A 1 112 ? 2.225 5.099 1.207 1.00 93.56 112 ALA A N 1
ATOM 870 C CA . ALA A 1 112 ? 3.334 4.616 0.394 1.00 93.56 112 ALA A CA 1
ATOM 871 C C . ALA A 1 112 ? 4.177 5.777 -0.146 1.00 93.56 112 ALA A C 1
ATOM 873 O O . ALA A 1 112 ? 5.401 5.701 -0.126 1.00 93.56 112 ALA A O 1
ATOM 874 N N . PHE A 1 113 ? 3.541 6.862 -0.600 1.00 91.44 113 PHE A N 1
ATOM 875 C CA . PHE A 1 113 ? 4.240 8.056 -1.070 1.00 91.44 113 PHE A CA 1
ATOM 876 C C . PHE A 1 113 ? 5.083 8.667 0.046 1.00 91.44 113 PHE A C 1
ATOM 878 O O . PHE A 1 113 ? 6.282 8.851 -0.125 1.00 91.44 113 PHE A O 1
ATOM 885 N N . GLN A 1 114 ? 4.490 8.902 1.213 1.00 89.69 114 GLN A N 1
ATOM 886 C CA . GLN A 1 114 ? 5.196 9.477 2.355 1.00 89.69 114 GLN A CA 1
ATOM 887 C C . GLN A 1 114 ? 6.406 8.642 2.791 1.00 89.69 114 GLN A C 1
ATOM 889 O O . GLN A 1 114 ? 7.455 9.206 3.092 1.00 89.69 114 GLN A O 1
ATOM 894 N N . SER A 1 115 ? 6.270 7.315 2.795 1.00 90.12 115 SER A N 1
ATOM 895 C CA . SER A 1 115 ? 7.352 6.411 3.183 1.00 90.12 115 SER A CA 1
ATOM 896 C C . SER A 1 115 ? 8.438 6.276 2.114 1.00 90.12 115 SER A C 1
ATOM 898 O O . SER A 1 115 ? 9.620 6.255 2.444 1.00 90.12 115 SER A O 1
ATOM 900 N N . LEU A 1 116 ? 8.062 6.161 0.838 1.00 90.75 116 LEU A N 1
ATOM 901 C CA . LEU A 1 116 ? 9.004 5.849 -0.238 1.00 90.75 116 LEU A CA 1
ATOM 902 C C . LEU A 1 116 ? 9.664 7.086 -0.838 1.00 90.75 116 LEU A C 1
ATOM 904 O O . LEU A 1 116 ? 10.730 6.957 -1.429 1.00 90.75 116 LEU A O 1
ATOM 908 N N . HIS A 1 117 ? 9.075 8.274 -0.704 1.00 88.19 117 HIS A N 1
ATOM 909 C CA . HIS A 1 117 ? 9.599 9.479 -1.351 1.00 88.19 117 HIS A CA 1
ATOM 910 C C . HIS A 1 117 ? 10.948 9.941 -0.778 1.00 88.19 117 HIS A C 1
ATOM 912 O O . HIS A 1 117 ? 11.695 10.653 -1.443 1.00 88.19 117 HIS A O 1
ATOM 918 N N . THR A 1 118 ? 11.303 9.498 0.427 1.00 83.56 118 THR A N 1
ATOM 919 C CA . THR A 1 118 ? 12.639 9.712 1.004 1.00 83.56 118 THR A CA 1
ATOM 920 C C . THR A 1 118 ? 13.712 8.863 0.324 1.00 83.56 118 THR A C 1
ATOM 922 O O . THR A 1 118 ? 14.862 9.284 0.229 1.00 83.56 118 THR A O 1
ATOM 925 N N . ILE A 1 119 ? 13.329 7.685 -0.174 1.00 87.19 119 ILE A N 1
ATOM 926 C CA . ILE A 1 119 ? 14.206 6.725 -0.851 1.00 87.19 119 ILE A CA 1
ATOM 927 C C . ILE A 1 119 ? 14.227 6.994 -2.362 1.00 87.19 119 ILE A C 1
ATOM 929 O O . ILE A 1 119 ? 15.280 6.910 -2.990 1.00 87.19 119 ILE A O 1
ATOM 933 N N . TYR A 1 120 ? 13.070 7.343 -2.928 1.00 88.25 120 TYR A N 1
ATOM 934 C CA . TYR A 1 120 ? 12.844 7.573 -4.354 1.00 88.25 120 TYR A CA 1
ATOM 935 C C . TYR A 1 120 ? 12.223 8.962 -4.594 1.00 88.25 120 TYR A C 1
ATOM 937 O O . TYR A 1 120 ? 11.041 9.075 -4.953 1.00 88.25 120 TYR A O 1
ATOM 945 N N . PRO A 1 121 ? 12.982 10.051 -4.380 1.00 87.19 121 PRO A N 1
ATOM 946 C CA . PRO A 1 121 ? 12.486 11.414 -4.578 1.00 87.19 121 PRO A CA 1
ATOM 947 C C . PRO A 1 121 ? 12.117 11.707 -6.040 1.00 87.19 121 PRO A C 1
ATOM 949 O O . PRO A 1 121 ? 11.332 12.611 -6.322 1.00 87.19 121 PRO A O 1
ATOM 952 N N . GLU A 1 122 ? 12.650 10.938 -6.991 1.00 90.12 122 GLU A N 1
ATOM 953 C CA . GLU A 1 122 ? 12.327 11.041 -8.411 1.00 90.12 122 GLU A CA 1
ATOM 954 C C . GLU A 1 122 ? 10.942 10.474 -8.767 1.00 90.12 122 GLU A C 1
ATOM 956 O O . GLU A 1 122 ? 10.442 10.709 -9.870 1.00 90.12 122 GLU A O 1
ATOM 961 N N . TRP A 1 123 ? 10.279 9.764 -7.846 1.00 90.94 123 TRP A N 1
ATOM 962 C CA . TRP A 1 123 ? 8.915 9.269 -8.045 1.00 90.94 123 TRP A CA 1
ATOM 963 C C . TRP A 1 123 ? 7.910 10.371 -7.703 1.00 90.94 123 TRP A C 1
ATOM 965 O O . TRP A 1 123 ? 7.301 10.387 -6.633 1.00 90.94 123 TRP A O 1
ATOM 975 N N . TYR A 1 124 ? 7.753 11.312 -8.632 1.00 84.12 124 TYR A N 1
ATOM 976 C CA . TYR A 1 124 ? 6.844 12.452 -8.497 1.00 84.12 124 TYR A CA 1
ATOM 977 C C . TYR A 1 124 ? 5.385 12.041 -8.254 1.00 84.12 124 TYR A C 1
ATOM 979 O O . TYR A 1 124 ? 4.928 11.007 -8.744 1.00 84.12 124 TYR A O 1
ATOM 987 N N . GLU A 1 125 ? 4.639 12.905 -7.562 1.00 82.94 125 GLU A N 1
ATOM 988 C CA . GLU A 1 125 ? 3.251 12.684 -7.143 1.00 82.94 125 GLU A CA 1
ATOM 989 C C . GLU A 1 125 ? 2.274 12.269 -8.261 1.00 82.94 125 GLU A C 1
ATOM 991 O O . GLU A 1 125 ? 2.453 12.507 -9.460 1.00 82.94 125 GLU A O 1
ATOM 996 N N . GLY A 1 126 ? 1.155 11.682 -7.833 1.00 83.94 126 GLY A N 1
ATOM 997 C CA . GLY A 1 126 ? 0.016 11.395 -8.695 1.00 83.94 126 GLY A CA 1
ATOM 998 C C . GLY A 1 126 ? 0.189 10.123 -9.525 1.00 83.94 126 GLY A C 1
ATOM 999 O O . GLY A 1 126 ? 0.438 9.034 -9.000 1.00 83.94 126 GLY A O 1
ATOM 1000 N N . VAL A 1 127 ? -0.032 10.242 -10.837 1.00 84.31 127 VAL A N 1
ATOM 1001 C CA . VAL A 1 127 ? -0.045 9.096 -11.763 1.00 84.31 127 VAL A CA 1
ATOM 1002 C C . VAL A 1 127 ? 1.343 8.470 -11.902 1.00 84.31 127 VAL A C 1
ATOM 1004 O O . VAL A 1 127 ? 1.451 7.245 -11.927 1.00 84.31 127 VAL A O 1
ATOM 1007 N N . THR A 1 128 ? 2.393 9.292 -11.944 1.00 87.75 128 THR A N 1
ATOM 1008 C CA . THR A 1 128 ? 3.784 8.838 -12.070 1.00 87.75 128 THR A CA 1
ATOM 1009 C C . THR A 1 128 ? 4.173 7.964 -10.883 1.00 87.75 128 THR A C 1
ATOM 1011 O O . THR A 1 128 ? 4.565 6.814 -11.084 1.00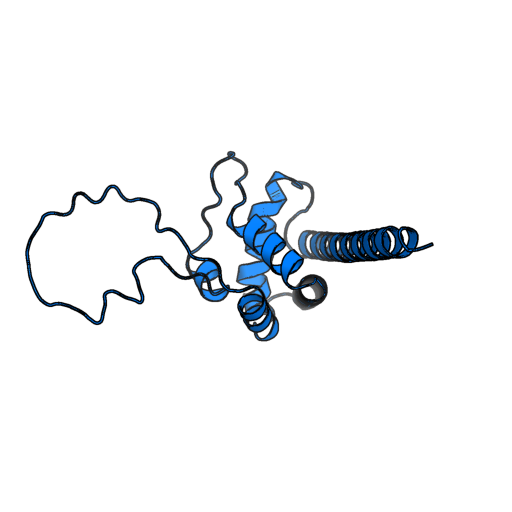 87.75 128 THR A O 1
ATOM 1014 N N . PHE A 1 129 ? 3.953 8.445 -9.655 1.00 91.38 129 PHE A N 1
ATOM 1015 C CA . PHE A 1 129 ? 4.165 7.658 -8.441 1.00 91.38 129 PHE A CA 1
ATOM 1016 C C . PHE A 1 129 ? 3.405 6.329 -8.476 1.00 91.38 129 PHE A C 1
ATOM 1018 O O . PHE A 1 129 ? 3.992 5.274 -8.254 1.00 91.38 129 PHE A O 1
ATOM 1025 N N . SER A 1 130 ? 2.115 6.358 -8.823 1.00 91.31 130 SER A N 1
ATOM 1026 C CA . SER A 1 130 ? 1.286 5.145 -8.855 1.00 91.31 130 SER A CA 1
ATOM 1027 C C . SER A 1 130 ? 1.809 4.105 -9.858 1.00 91.31 130 SER A C 1
ATOM 1029 O O . SER A 1 130 ? 1.762 2.906 -9.592 1.00 91.31 130 SER A O 1
ATOM 1031 N N . ALA A 1 131 ? 2.340 4.545 -11.003 1.00 90.62 131 ALA A N 1
ATOM 1032 C CA . ALA A 1 131 ? 2.946 3.656 -11.992 1.00 90.62 131 ALA A CA 1
ATOM 1033 C C . ALA A 1 131 ? 4.269 3.045 -11.497 1.00 90.62 131 ALA A C 1
ATOM 1035 O O . ALA A 1 131 ? 4.486 1.841 -11.664 1.00 90.62 131 ALA A O 1
ATOM 1036 N N . HIS A 1 132 ? 5.135 3.842 -10.863 1.00 93.44 132 HIS A N 1
ATOM 1037 C CA . HIS A 1 132 ? 6.370 3.336 -10.259 1.00 93.44 132 HIS A CA 1
ATOM 1038 C C . HIS A 1 132 ? 6.083 2.350 -9.125 1.00 93.44 132 HIS A C 1
ATOM 1040 O O . HIS A 1 132 ? 6.665 1.265 -9.100 1.00 93.44 132 HIS A O 1
ATOM 1046 N N . LEU A 1 133 ? 5.120 2.671 -8.260 1.00 94.56 133 LEU A N 1
ATOM 1047 C CA . LEU A 1 133 ? 4.699 1.814 -7.161 1.00 94.56 133 LEU A CA 1
ATOM 1048 C C . LEU A 1 133 ? 4.166 0.463 -7.659 1.00 94.56 133 LEU A C 1
ATOM 1050 O O . LEU A 1 133 ? 4.565 -0.578 -7.146 1.00 94.56 133 LEU A O 1
ATOM 1054 N N . ALA A 1 134 ? 3.325 0.452 -8.697 1.00 93.06 134 ALA A N 1
ATOM 1055 C CA . ALA A 1 134 ? 2.844 -0.793 -9.301 1.00 93.06 134 ALA A CA 1
ATOM 1056 C C . ALA A 1 134 ? 4.001 -1.674 -9.809 1.00 93.06 134 ALA A C 1
ATOM 1058 O O . ALA A 1 134 ? 4.034 -2.880 -9.565 1.00 93.06 134 ALA A O 1
ATOM 1059 N N . ASN A 1 135 ? 4.993 -1.076 -10.476 1.00 93.12 135 ASN A N 1
ATOM 1060 C CA . ASN A 1 135 ? 6.165 -1.809 -10.957 1.00 93.12 135 ASN A CA 1
ATOM 1061 C C . ASN A 1 135 ? 7.028 -2.350 -9.808 1.00 93.12 135 ASN A C 1
ATOM 1063 O O . ASN A 1 135 ? 7.468 -3.497 -9.872 1.00 93.12 135 ASN A O 1
ATOM 1067 N N . TYR A 1 136 ? 7.227 -1.556 -8.758 1.00 92.94 136 TYR A N 1
ATOM 1068 C CA . TYR A 1 136 ? 7.942 -1.965 -7.551 1.00 92.94 136 TYR A CA 1
ATOM 1069 C C . TYR A 1 136 ? 7.287 -3.181 -6.879 1.00 92.94 136 TYR A C 1
ATOM 1071 O O . TYR A 1 136 ? 7.956 -4.173 -6.595 1.00 92.94 136 TYR A O 1
ATOM 1079 N N . LEU A 1 137 ? 5.961 -3.165 -6.719 1.00 94.19 137 LEU A N 1
ATOM 1080 C CA . LEU A 1 137 ? 5.208 -4.277 -6.126 1.00 94.19 137 LEU A CA 1
ATOM 1081 C C . LEU A 1 137 ? 5.303 -5.565 -6.960 1.00 94.19 137 LEU A C 1
ATOM 1083 O O . LEU A 1 137 ? 5.467 -6.655 -6.412 1.00 94.19 137 LEU A O 1
ATOM 1087 N N . ARG A 1 138 ? 5.280 -5.459 -8.295 1.00 92.69 138 ARG A N 1
ATOM 1088 C CA . ARG A 1 138 ? 5.480 -6.620 -9.183 1.00 92.69 138 ARG A CA 1
ATOM 1089 C C . ARG A 1 138 ? 6.882 -7.210 -9.078 1.00 92.69 138 ARG A C 1
ATOM 1091 O O . ARG A 1 138 ? 7.040 -8.431 -9.152 1.00 92.69 138 ARG A O 1
ATOM 1098 N N . GLN A 1 139 ? 7.898 -6.363 -8.918 1.00 91.19 139 GLN A N 1
ATOM 1099 C CA . GLN A 1 139 ? 9.272 -6.820 -8.707 1.00 91.19 139 GLN A CA 1
ATOM 1100 C C . GLN A 1 139 ? 9.394 -7.578 -7.384 1.00 91.19 139 GLN A C 1
ATOM 1102 O O . GLN A 1 139 ? 9.914 -8.693 -7.395 1.00 91.19 139 GLN A O 1
ATOM 1107 N N . LEU A 1 140 ? 8.821 -7.044 -6.299 1.00 90.00 140 LEU A N 1
ATOM 1108 C CA . LEU A 1 140 ? 8.762 -7.725 -5.000 1.00 90.00 140 LEU A CA 1
ATOM 1109 C C . LEU A 1 140 ? 8.084 -9.098 -5.098 1.00 90.00 140 LEU A C 1
ATOM 1111 O O . LEU A 1 140 ? 8.623 -10.091 -4.612 1.00 90.00 140 LEU A O 1
ATOM 1115 N N . SER A 1 141 ? 6.937 -9.175 -5.780 1.00 88.12 141 SER A N 1
ATOM 1116 C CA . SER A 1 141 ? 6.225 -10.439 -6.010 1.00 88.12 141 SER A CA 1
ATOM 1117 C C . SER A 1 141 ? 7.095 -11.464 -6.751 1.00 88.12 141 SER A C 1
ATOM 1119 O O . SER A 1 141 ? 7.197 -12.622 -6.344 1.00 88.12 141 SER A O 1
ATOM 1121 N N . THR A 1 142 ? 7.780 -11.026 -7.811 1.00 87.19 142 THR A N 1
ATOM 1122 C CA . THR A 1 142 ? 8.644 -11.891 -8.628 1.00 87.19 142 THR A CA 1
ATOM 1123 C C . THR A 1 142 ? 9.871 -12.374 -7.853 1.00 87.19 142 THR A C 1
ATOM 1125 O O . THR A 1 142 ? 10.297 -13.517 -8.009 1.00 87.19 142 THR A O 1
ATOM 1128 N N . GLU A 1 143 ? 10.471 -11.508 -7.040 1.00 83.69 143 GLU A N 1
ATOM 1129 C CA . GLU A 1 143 ? 11.626 -11.855 -6.216 1.00 83.69 143 GLU A CA 1
ATOM 1130 C C . GLU A 1 143 ? 11.248 -12.875 -5.138 1.00 83.69 143 GLU A C 1
ATOM 1132 O O . GLU A 1 143 ? 11.920 -13.899 -5.008 1.00 83.69 143 GLU A O 1
ATOM 1137 N N . SER A 1 144 ? 10.129 -12.655 -4.448 1.00 79.31 144 SER A N 1
ATOM 1138 C CA . SER A 1 144 ? 9.599 -13.581 -3.444 1.00 79.31 144 SER A CA 1
ATOM 1139 C C . SER A 1 144 ? 9.355 -14.981 -4.023 1.00 79.31 144 SER A C 1
ATOM 1141 O O . SER A 1 144 ? 9.807 -15.978 -3.456 1.00 79.31 144 SER A O 1
ATOM 1143 N N . ALA A 1 145 ? 8.761 -15.062 -5.220 1.00 77.00 145 ALA A N 1
ATOM 1144 C CA . ALA A 1 145 ? 8.542 -16.331 -5.917 1.00 77.00 145 ALA A CA 1
ATOM 1145 C C . ALA A 1 145 ? 9.853 -17.082 -6.226 1.00 77.00 145 ALA A C 1
ATOM 1147 O O . ALA A 1 145 ? 9.952 -18.286 -5.995 1.00 77.00 145 ALA A O 1
ATOM 1148 N N . LYS A 1 146 ? 10.894 -16.373 -6.688 1.00 76.62 146 LYS A N 1
ATOM 1149 C CA . LYS A 1 146 ? 12.209 -16.977 -6.973 1.00 76.62 146 LYS A CA 1
ATOM 1150 C C . LYS A 1 146 ? 12.893 -17.510 -5.715 1.00 76.62 146 LYS A C 1
ATOM 1152 O O . LYS A 1 146 ? 13.542 -18.559 -5.760 1.00 76.62 146 LYS A O 1
ATOM 1157 N N . TYR A 1 147 ? 12.781 -16.791 -4.597 1.00 71.31 147 TYR A N 1
ATOM 1158 C CA . TYR A 1 147 ? 13.339 -17.251 -3.327 1.00 71.31 147 TYR A CA 1
ATOM 1159 C C . TYR A 1 147 ? 12.664 -18.540 -2.858 1.00 71.31 147 TYR A C 1
ATOM 1161 O O . TYR A 1 147 ? 13.377 -19.478 -2.490 1.00 71.31 147 TYR A O 1
ATOM 1169 N N . ASP A 1 148 ? 11.337 -18.630 -2.939 1.00 68.88 148 ASP A N 1
ATOM 1170 C CA . ASP A 1 148 ? 10.596 -19.833 -2.547 1.00 68.88 148 ASP A CA 1
ATOM 1171 C C . ASP A 1 148 ? 11.014 -21.061 -3.381 1.00 68.88 148 ASP A C 1
ATOM 1173 O O . ASP A 1 148 ? 11.419 -22.089 -2.827 1.00 68.88 148 ASP A O 1
ATOM 1177 N N . GLU A 1 149 ? 11.096 -20.918 -4.710 1.00 68.75 149 GLU A N 1
ATOM 1178 C CA . GLU A 1 149 ? 11.547 -21.988 -5.615 1.00 68.75 149 GLU A CA 1
ATOM 1179 C C . GLU A 1 149 ? 12.970 -22.481 -5.300 1.00 68.75 149 GLU A C 1
ATOM 1181 O O . GLU A 1 149 ? 13.245 -23.691 -5.314 1.00 68.75 149 GLU A O 1
ATOM 1186 N N . SER A 1 150 ? 13.879 -21.556 -4.972 1.00 70.56 150 SER A N 1
ATOM 1187 C CA . SER A 1 150 ? 15.269 -21.875 -4.630 1.00 70.56 150 SER A CA 1
ATOM 1188 C C . SER A 1 150 ? 15.398 -22.632 -3.299 1.00 70.56 150 SER A C 1
ATOM 1190 O O . SER A 1 150 ? 16.255 -23.513 -3.153 1.00 70.56 150 SER A O 1
ATOM 1192 N N . VAL A 1 151 ? 14.524 -22.336 -2.331 1.00 68.56 151 VAL A N 1
ATOM 1193 C CA . VAL A 1 151 ? 14.470 -23.018 -1.031 1.00 68.56 151 VAL A CA 1
ATOM 1194 C C . VAL A 1 151 ? 13.900 -24.426 -1.189 1.00 68.56 151 VAL A C 1
ATOM 1196 O O . VAL A 1 151 ? 14.443 -25.371 -0.604 1.00 68.56 151 VAL A O 1
ATOM 1199 N N . VAL A 1 152 ? 12.865 -24.591 -2.016 1.00 67.25 152 VAL A N 1
ATOM 1200 C CA . VAL A 1 152 ? 12.280 -25.900 -2.339 1.00 67.25 152 VAL A CA 1
ATOM 1201 C C . VAL A 1 152 ? 13.317 -26.804 -3.017 1.00 67.25 152 VAL A C 1
ATOM 1203 O O . VAL A 1 152 ? 13.528 -27.936 -2.570 1.00 67.25 152 VAL A O 1
ATOM 1206 N N . HIS A 1 153 ? 14.056 -26.294 -4.008 1.00 63.41 153 HIS A N 1
ATOM 1207 C CA . HIS A 1 153 ? 15.108 -27.062 -4.690 1.00 63.41 153 HIS A CA 1
ATOM 1208 C C . HIS A 1 153 ? 16.255 -27.465 -3.751 1.00 63.41 153 HIS A C 1
ATOM 1210 O O . HIS A 1 153 ? 16.730 -28.602 -3.794 1.00 63.41 153 HIS A O 1
ATOM 1216 N N . ARG A 1 154 ? 16.671 -26.579 -2.835 1.00 62.56 154 ARG A N 1
ATOM 1217 C CA . ARG A 1 154 ? 17.723 -26.890 -1.853 1.00 62.56 154 ARG A CA 1
ATOM 1218 C C . ARG A 1 154 ? 17.286 -27.946 -0.827 1.00 62.56 154 ARG A C 1
ATOM 1220 O O . ARG A 1 154 ? 18.136 -28.669 -0.309 1.00 62.56 154 ARG A O 1
ATOM 1227 N N . ARG A 1 155 ? 15.988 -28.047 -0.513 1.00 61.12 155 ARG A N 1
ATOM 1228 C CA . ARG A 1 155 ? 15.458 -29.088 0.385 1.00 61.12 155 ARG A CA 1
ATOM 1229 C C . ARG A 1 155 ? 15.325 -30.447 -0.299 1.00 61.12 155 ARG A C 1
ATOM 1231 O O . ARG A 1 155 ? 15.570 -31.450 0.361 1.00 61.12 155 ARG A O 1
ATOM 1238 N N . MET A 1 156 ? 15.006 -30.498 -1.594 1.00 60.94 156 MET A N 1
ATOM 1239 C CA . MET A 1 156 ? 14.924 -31.770 -2.329 1.00 60.94 156 MET A CA 1
ATOM 1240 C C . MET A 1 156 ? 16.300 -32.365 -2.665 1.00 60.94 156 MET A C 1
ATOM 1242 O O . MET A 1 156 ? 16.453 -33.581 -2.647 1.00 60.94 156 MET A O 1
ATOM 1246 N N . GLY A 1 157 ? 17.331 -31.538 -2.863 1.00 57.09 157 GLY A N 1
ATOM 1247 C CA . GLY A 1 157 ? 18.704 -32.003 -3.116 1.00 57.09 157 GLY A CA 1
ATOM 1248 C C . GLY A 1 157 ? 19.448 -32.603 -1.911 1.00 57.09 157 GLY A C 1
ATOM 1249 O O . GLY A 1 157 ? 20.625 -32.918 -2.037 1.00 57.09 157 GLY A O 1
ATOM 1250 N N . LYS A 1 158 ? 18.808 -32.730 -0.738 1.00 53.25 158 LYS A N 1
ATOM 1251 C CA . LYS A 1 158 ? 19.390 -33.346 0.474 1.00 53.25 158 LYS A CA 1
ATOM 1252 C C . LYS A 1 158 ? 18.862 -34.757 0.773 1.00 53.25 158 LYS A C 1
ATOM 1254 O O . LYS A 1 158 ? 19.215 -35.316 1.806 1.00 53.25 158 LYS A O 1
ATOM 1259 N N . TYR A 1 159 ? 18.027 -35.313 -0.106 1.00 53.75 159 TYR A N 1
ATOM 1260 C CA . TYR A 1 159 ? 17.440 -36.653 0.031 1.00 53.75 159 TYR A CA 1
ATOM 1261 C C . TYR A 1 159 ? 17.885 -37.630 -1.072 1.00 53.75 159 TYR A C 1
ATOM 1263 O O . TYR A 1 159 ? 17.182 -38.603 -1.340 1.00 53.75 159 TYR A O 1
ATOM 1271 N N . LEU A 1 160 ? 19.033 -37.376 -1.710 1.00 45.00 160 LEU A N 1
ATOM 1272 C CA . LEU A 1 160 ? 19.679 -38.292 -2.655 1.00 45.00 160 LEU A CA 1
ATOM 1273 C C . LEU A 1 160 ? 21.089 -38.632 -2.178 1.00 45.00 160 LEU A C 1
ATOM 1275 O O . LEU A 1 160 ? 21.812 -37.682 -1.800 1.00 45.00 160 LEU A O 1
#

pLDDT: mean 79.15, std 18.06, range [36.5, 96.31]

Secondary structure (DSSP, 8-state):
----HHHHHHHHHHHHHHTTS-HHHHHHHHHHHHT-B-TTSSBP---HHHHHHTT-EETTSSSSTTS---------------PEEPPPHHHHHHHHHHS-HHHHIIIIIHHHHHHHTTT-TTS-TTHHHHHHHHHHHHHHHHHHHHHHHHHHHHHHTT--

Solvent-accessible surface area (backbone atoms only — not comparable to full-atom values): 9310 Å² total; per-residue (Å²): 132,90,76,53,71,66,47,55,51,37,41,45,47,30,53,53,34,47,69,65,35,55,54,68,58,38,40,50,54,53,50,47,33,57,70,17,41,33,88,83,74,42,75,39,86,68,57,64,69,47,40,48,70,53,49,32,42,58,70,76,75,84,76,61,89,84,73,82,82,87,81,94,79,83,90,78,70,78,78,66,77,75,54,66,40,77,48,55,43,69,56,35,52,51,46,63,69,72,46,53,60,66,58,40,39,65,40,53,50,46,40,45,46,57,27,42,38,61,80,40,68,85,53,44,80,67,59,59,27,34,53,52,49,30,52,50,36,48,50,53,41,54,51,53,53,53,52,51,54,53,52,52,52,60,59,60,69,72,78,117

Radius of gyration: 19.72 Å; Cα contacts (8 Å, |Δi|>4): 133; chains: 1; bounding box: 35×54×58 Å

Sequence (160 aa):
MKMNSQFRTFAKQVQVDLLALNDADLFRTIHQWVGGENASGASLNVAEDTLLVLGYTREGSETEALLHPQDNAPADEDARPSQWQAPSPHHLRTLLTTMDVNLFAQHVITLAFQSLHTIYPEWYEGVTFSAHLANYLRQLSTESAKYDESVVHRRMGKYL

Foldseek 3Di:
DDDDPLLLVLLVLLLVLLLLADLVVSQVLQVLLQQAAALVRHGDPADVVLCVLLVWDFPPDPPPPPDDDDDDDDDPPPPPPGDIHHDRSVVSSVSSVPDDSVNSCVRVVVSSCRRCCSVVVVQDDTNSVSVVSSVVSNVVSVVVVVVVVVVVVVVVVVPD